Protein AF-A0A699KS36-F1 (afdb_monomer_lite)

Secondary structure (DSSP, 8-state):
---------S---HHHHHHHHHHHHHGGGS----------S---SS-HHHHHHHHHHHHHHHHHHHHHTTS-HHHHHHHHHH--SSHHHHHHHHHHTT-

Structure (mmCIF, N/CA/C/O backbone):
data_AF-A0A699KS36-F1
#
_entry.id   AF-A0A699KS36-F1
#
loop_
_atom_site.group_PDB
_atom_site.id
_atom_site.type_symbol
_atom_site.label_atom_id
_atom_site.label_alt_id
_atom_site.label_comp_id
_atom_site.label_asym_id
_atom_site.label_entity_id
_atom_site.label_seq_id
_atom_site.pdbx_PDB_ins_code
_atom_site.Cartn_x
_atom_site.Cartn_y
_atom_site.Cartn_z
_atom_site.occupancy
_atom_site.B_iso_or_equiv
_atom_site.auth_seq_id
_atom_site.auth_comp_id
_atom_site.auth_asym_id
_atom_site.auth_atom_id
_atom_site.pdbx_PDB_model_num
ATOM 1 N N . MET A 1 1 ? 35.303 -29.353 4.213 1.00 43.62 1 MET A N 1
ATOM 2 C CA . MET A 1 1 ? 34.963 -28.210 3.337 1.00 43.62 1 MET A CA 1
ATOM 3 C C . MET A 1 1 ? 33.460 -27.991 3.439 1.00 43.62 1 MET A C 1
ATOM 5 O O . MET A 1 1 ? 32.751 -28.929 3.096 1.00 43.62 1 MET A O 1
ATOM 9 N N . PRO A 1 2 ? 32.936 -26.865 3.953 1.00 43.59 2 PRO A N 1
ATOM 10 C CA . PRO A 1 2 ? 31.506 -26.618 3.869 1.00 43.59 2 PRO A CA 1
ATOM 11 C C . PRO A 1 2 ? 31.195 -25.922 2.538 1.00 43.59 2 PRO A C 1
ATOM 13 O O . PRO A 1 2 ? 31.743 -24.867 2.233 1.00 43.59 2 PRO A O 1
ATOM 16 N N . ILE A 1 3 ? 30.328 -26.539 1.736 1.00 47.97 3 ILE A N 1
ATOM 17 C CA . ILE A 1 3 ? 29.679 -25.904 0.588 1.00 47.97 3 ILE A CA 1
ATOM 18 C C . ILE A 1 3 ? 28.385 -25.309 1.129 1.00 47.97 3 ILE A C 1
ATOM 20 O O . ILE A 1 3 ? 27.400 -26.020 1.329 1.00 47.97 3 ILE A O 1
ATOM 24 N N . THR A 1 4 ? 28.371 -24.008 1.392 1.00 49.97 4 THR A N 1
ATOM 25 C CA . THR A 1 4 ? 27.125 -23.290 1.659 1.00 49.97 4 THR A CA 1
ATOM 26 C C . THR A 1 4 ? 26.432 -23.070 0.320 1.00 49.97 4 THR A C 1
ATOM 28 O O . THR A 1 4 ? 26.610 -22.049 -0.338 1.00 49.97 4 THR A O 1
ATOM 31 N N . ARG A 1 5 ? 25.631 -24.048 -0.118 1.00 52.69 5 ARG A N 1
ATOM 32 C CA . ARG A 1 5 ? 24.600 -23.810 -1.132 1.00 52.69 5 ARG A CA 1
ATOM 33 C C . ARG A 1 5 ? 23.516 -22.973 -0.461 1.00 52.69 5 ARG A C 1
ATOM 35 O O . ARG A 1 5 ? 22.528 -23.509 0.030 1.00 52.69 5 ARG A O 1
ATOM 42 N N . GLN A 1 6 ? 23.735 -21.664 -0.379 1.00 43.59 6 GLN A N 1
ATOM 43 C CA . GLN A 1 6 ? 22.661 -20.747 -0.040 1.00 43.59 6 GLN A CA 1
ATOM 44 C C . GLN A 1 6 ? 21.658 -20.807 -1.188 1.00 43.59 6 GLN A C 1
ATOM 46 O O . GLN A 1 6 ? 21.922 -20.357 -2.301 1.00 43.59 6 GLN A O 1
ATOM 51 N N . GLY A 1 7 ? 20.514 -21.432 -0.922 1.00 53.12 7 GLY A N 1
ATOM 52 C CA . GLY A 1 7 ? 19.318 -21.209 -1.707 1.00 53.12 7 GLY A CA 1
ATOM 53 C C . GLY A 1 7 ? 18.884 -19.774 -1.469 1.00 53.12 7 GLY A C 1
ATOM 54 O O . GLY A 1 7 ? 18.044 -19.518 -0.613 1.00 53.12 7 GLY A O 1
ATOM 55 N N . THR A 1 8 ? 19.461 -18.826 -2.200 1.00 44.34 8 THR A N 1
ATOM 56 C CA . THR A 1 8 ? 18.828 -17.524 -2.361 1.00 44.34 8 THR A CA 1
ATOM 57 C C . THR A 1 8 ? 17.652 -17.782 -3.281 1.00 44.34 8 THR A C 1
ATOM 59 O O . THR A 1 8 ? 17.779 -17.787 -4.503 1.00 44.34 8 THR A O 1
ATOM 62 N N . SER A 1 9 ? 16.529 -18.147 -2.668 1.00 47.03 9 SER A N 1
ATOM 63 C CA . SER A 1 9 ? 15.227 -18.143 -3.309 1.00 47.03 9 SER A CA 1
ATOM 64 C C . SER A 1 9 ? 15.149 -16.890 -4.170 1.00 47.03 9 SER A C 1
ATOM 66 O O . SER A 1 9 ? 15.336 -15.785 -3.664 1.00 47.03 9 SER A O 1
ATOM 68 N N . ASN A 1 10 ? 14.922 -17.063 -5.470 1.00 52.28 10 ASN A N 1
ATOM 69 C CA . ASN A 1 10 ? 14.877 -15.992 -6.469 1.00 52.28 10 ASN A CA 1
ATOM 70 C C . ASN A 1 10 ? 13.646 -15.082 -6.286 1.00 52.28 10 ASN A C 1
ATOM 72 O O . ASN A 1 10 ? 13.148 -14.492 -7.242 1.00 52.28 10 ASN A O 1
ATOM 76 N N . HIS A 1 11 ? 13.123 -14.987 -5.065 1.0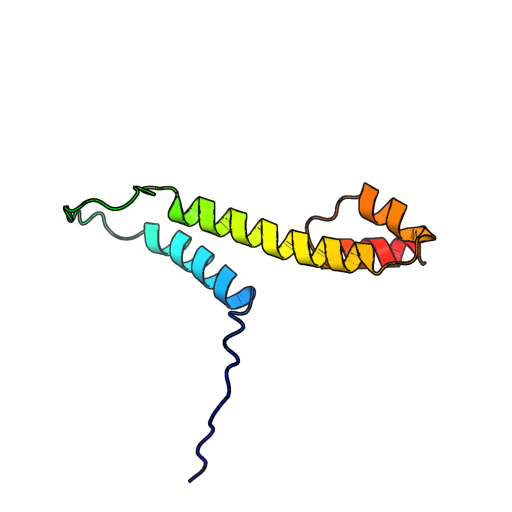0 52.50 11 HIS A N 1
ATOM 77 C CA . HIS A 1 11 ? 12.215 -13.946 -4.653 1.00 52.50 11 HIS A CA 1
ATOM 78 C C . HIS A 1 11 ? 13.053 -12.676 -4.586 1.00 52.50 11 HIS A C 1
ATOM 80 O O . HIS A 1 11 ? 13.616 -12.357 -3.543 1.00 52.50 11 HIS A O 1
ATOM 86 N N . MET A 1 12 ? 13.231 -12.033 -5.744 1.00 60.25 12 MET A N 1
ATOM 87 C CA . MET A 1 12 ? 13.832 -10.713 -5.877 1.00 60.25 12 MET A CA 1
ATOM 88 C C . MET A 1 12 ? 13.143 -9.838 -4.827 1.00 60.25 12 MET A C 1
ATOM 90 O O . MET A 1 12 ? 11.964 -9.511 -4.954 1.00 60.25 12 MET A O 1
ATOM 94 N N . THR A 1 13 ? 13.813 -9.639 -3.692 1.00 68.56 13 THR A N 1
ATOM 95 C CA . THR A 1 13 ? 13.202 -9.017 -2.521 1.00 68.56 13 THR A CA 1
ATOM 96 C C . THR A 1 13 ? 12.826 -7.606 -2.919 1.00 68.56 13 THR A C 1
ATOM 98 O O . THR A 1 13 ? 13.581 -6.975 -3.649 1.00 68.56 13 THR A O 1
ATOM 101 N N . LEU A 1 14 ? 11.672 -7.101 -2.479 1.00 66.06 14 LEU A N 1
ATOM 102 C CA . LEU A 1 14 ? 11.238 -5.753 -2.859 1.00 66.06 14 LEU A CA 1
ATOM 103 C C . LEU A 1 14 ? 12.333 -4.706 -2.573 1.00 66.06 14 LEU A C 1
ATOM 105 O O . LEU A 1 14 ? 12.515 -3.799 -3.370 1.00 66.06 14 LEU A O 1
ATOM 109 N N . GLU A 1 15 ? 13.144 -4.952 -1.541 1.00 67.75 15 GLU A N 1
ATOM 110 C CA . GLU A 1 15 ? 14.409 -4.280 -1.216 1.00 67.75 15 GLU A CA 1
ATOM 111 C C . GLU A 1 15 ? 15.440 -4.273 -2.357 1.00 67.75 15 GLU A C 1
ATOM 113 O O . GLU A 1 15 ? 15.985 -3.232 -2.707 1.00 67.75 15 GLU A O 1
ATOM 118 N N . ALA A 1 16 ? 15.728 -5.428 -2.963 1.00 72.19 16 ALA A N 1
ATOM 119 C CA . ALA A 1 16 ? 16.666 -5.537 -4.078 1.00 72.19 16 ALA A CA 1
ATOM 120 C C . ALA A 1 16 ? 16.134 -4.837 -5.333 1.00 72.19 16 ALA A C 1
ATOM 122 O O . ALA A 1 16 ? 16.895 -4.236 -6.084 1.00 72.19 16 ALA A O 1
ATOM 123 N N . VAL A 1 17 ? 14.820 -4.899 -5.539 1.00 74.00 17 VAL A N 1
ATOM 124 C CA . VAL A 1 17 ? 14.113 -4.282 -6.663 1.00 74.00 17 VAL A CA 1
ATOM 125 C C . VAL A 1 17 ? 14.206 -2.747 -6.425 1.00 74.00 17 VAL A C 1
ATOM 127 O O . VAL A 1 17 ? 14.721 -2.015 -7.268 1.00 74.00 17 VAL A O 1
ATOM 130 N N . GLN A 1 18 ? 13.892 -2.259 -5.217 1.00 70.12 18 GLN A N 1
ATOM 131 C CA . GLN A 1 18 ? 13.988 -0.848 -4.819 1.00 70.12 18 GLN A CA 1
ATOM 132 C C . GLN A 1 18 ? 15.419 -0.322 -4.992 1.00 70.12 18 GLN A C 1
ATOM 134 O O . GLN A 1 18 ? 15.641 0.673 -5.683 1.00 70.12 18 GLN A O 1
ATOM 139 N N . ALA A 1 19 ? 16.407 -1.081 -4.514 1.00 74.56 19 ALA A N 1
ATOM 140 C CA . ALA A 1 19 ? 17.819 -0.779 -4.699 1.00 74.56 19 ALA A CA 1
ATOM 141 C C . ALA A 1 19 ? 18.227 -0.710 -6.182 1.00 74.56 19 ALA A C 1
ATOM 143 O O . ALA A 1 19 ? 19.127 0.054 -6.528 1.00 74.56 19 ALA A O 1
ATOM 144 N N . MET A 1 20 ? 17.589 -1.470 -7.080 1.00 78.69 20 MET A N 1
ATOM 145 C CA . MET A 1 20 ? 17.829 -1.365 -8.523 1.00 78.69 20 MET A CA 1
ATOM 146 C C . MET A 1 20 ? 17.263 -0.071 -9.119 1.00 78.69 20 MET A C 1
ATOM 148 O O . MET A 1 20 ? 17.897 0.481 -10.020 1.00 78.69 20 MET A O 1
ATOM 152 N N . ILE A 1 21 ? 16.123 0.441 -8.636 1.00 77.38 21 ILE A N 1
ATOM 153 C CA . ILE A 1 21 ? 15.628 1.768 -9.049 1.00 77.38 21 ILE A CA 1
ATOM 154 C C . ILE A 1 21 ? 16.556 2.857 -8.539 1.00 77.38 21 ILE A C 1
ATOM 156 O O . ILE A 1 21 ? 16.958 3.711 -9.325 1.00 77.38 21 ILE A O 1
ATOM 160 N N . ASP A 1 22 ? 16.907 2.823 -7.253 1.00 79.19 22 ASP A N 1
ATOM 161 C CA . ASP A 1 22 ? 17.770 3.833 -6.641 1.00 79.19 22 ASP A CA 1
ATOM 162 C C . ASP A 1 22 ? 19.127 3.864 -7.353 1.00 79.19 22 ASP A C 1
ATOM 164 O O . ASP A 1 22 ? 19.618 4.923 -7.741 1.00 79.19 22 ASP A O 1
ATOM 168 N N . GLN A 1 23 ? 19.683 2.691 -7.676 1.00 72.56 23 GLN A N 1
ATOM 169 C CA . GLN A 1 23 ? 20.873 2.584 -8.518 1.00 72.56 23 GLN A CA 1
ATOM 170 C C . GLN A 1 23 ? 20.666 3.102 -9.947 1.00 72.56 23 GLN A C 1
ATOM 172 O O . GLN A 1 23 ? 21.600 3.665 -10.511 1.00 72.56 23 GLN A O 1
ATOM 177 N N . ALA A 1 24 ? 19.504 2.900 -10.574 1.00 70.00 24 ALA A N 1
ATOM 178 C CA . ALA A 1 24 ? 19.225 3.414 -11.918 1.00 70.00 24 ALA A CA 1
ATOM 179 C C . ALA A 1 24 ? 19.066 4.945 -11.931 1.00 70.00 24 ALA A C 1
ATOM 181 O O . ALA A 1 24 ? 19.508 5.596 -12.876 1.00 70.00 24 ALA A O 1
ATOM 182 N N . MET A 1 25 ? 18.500 5.518 -10.866 1.00 69.88 25 MET A N 1
ATOM 183 C CA . MET A 1 25 ? 18.400 6.964 -10.655 1.00 69.88 25 MET A CA 1
ATOM 184 C C . MET A 1 25 ? 19.777 7.594 -10.415 1.00 69.88 25 MET A C 1
ATOM 186 O O . MET A 1 25 ? 20.080 8.644 -10.979 1.00 69.88 25 MET A O 1
ATOM 190 N N . LEU A 1 26 ? 20.645 6.922 -9.650 1.00 63.72 26 LEU A N 1
ATOM 191 C CA . LEU A 1 26 ? 22.024 7.356 -9.403 1.00 63.72 26 LEU A CA 1
ATOM 192 C C . LEU A 1 26 ? 22.931 7.205 -10.642 1.00 63.72 26 LEU A C 1
ATOM 194 O O . LEU A 1 26 ? 23.811 8.036 -10.867 1.00 63.72 26 LEU A O 1
ATOM 198 N N . ARG A 1 27 ? 22.710 6.184 -11.485 1.00 60.03 27 ARG A N 1
ATOM 199 C CA . ARG A 1 27 ? 23.512 5.919 -12.699 1.00 60.03 27 ARG A CA 1
ATOM 200 C C . ARG A 1 27 ? 23.295 6.906 -13.856 1.00 60.03 27 ARG A C 1
ATOM 202 O O . ARG A 1 27 ? 24.092 6.901 -14.785 1.00 60.03 27 ARG A O 1
ATOM 209 N N . ASN A 1 28 ? 22.286 7.776 -13.802 1.00 55.44 28 ASN A N 1
ATOM 210 C CA . ASN A 1 28 ? 22.057 8.826 -14.807 1.00 55.44 28 ASN A CA 1
ATOM 211 C C . ASN A 1 28 ? 23.055 10.006 -14.709 1.00 55.44 28 ASN A C 1
ATOM 213 O O . ASN A 1 28 ? 23.088 10.852 -15.594 1.00 55.44 28 ASN A O 1
ATOM 217 N N . SER A 1 29 ? 23.881 10.086 -13.657 1.00 54.12 29 SER A N 1
ATOM 218 C CA . SER A 1 29 ? 24.796 11.220 -13.445 1.00 54.12 29 SER A CA 1
ATOM 219 C C . SER A 1 29 ? 26.210 11.044 -14.023 1.00 54.12 29 SER A C 1
ATOM 221 O O . SER A 1 29 ? 27.082 11.853 -13.707 1.00 54.12 29 SER A O 1
ATOM 223 N N . THR A 1 30 ? 26.481 10.031 -14.853 1.00 50.50 30 THR A N 1
ATOM 224 C CA . THR A 1 30 ? 27.802 9.894 -15.484 1.00 50.50 30 THR A CA 1
ATOM 225 C C . THR A 1 30 ? 27.680 9.557 -16.977 1.00 50.50 30 THR A C 1
ATOM 227 O O . THR A 1 30 ? 27.392 8.434 -17.372 1.00 50.50 30 THR A O 1
ATOM 230 N N . ASN A 1 31 ? 27.962 10.596 -17.765 1.00 50.66 31 ASN A N 1
ATOM 231 C CA . ASN A 1 31 ? 28.515 10.607 -19.119 1.00 50.66 31 ASN A CA 1
ATOM 232 C C . ASN A 1 31 ? 27.577 10.155 -20.244 1.00 50.66 31 ASN A C 1
ATOM 234 O O . ASN A 1 31 ? 27.420 8.970 -20.528 1.00 50.66 31 ASN A O 1
ATOM 238 N N . ASP A 1 32 ? 27.064 11.152 -20.962 1.00 53.41 32 ASP A N 1
ATOM 239 C CA . ASP A 1 32 ? 26.669 11.057 -22.360 1.00 53.41 32 ASP A CA 1
ATOM 240 C C . ASP A 1 32 ? 27.810 10.466 -23.208 1.00 53.41 32 ASP A C 1
ATOM 242 O O . ASP A 1 32 ? 28.693 11.179 -23.683 1.00 53.41 32 ASP A O 1
ATOM 246 N N . ASP A 1 33 ? 27.796 9.157 -23.435 1.00 51.56 33 ASP A N 1
ATOM 247 C CA . ASP A 1 33 ? 28.476 8.563 -24.580 1.00 51.56 33 ASP A CA 1
ATOM 248 C C . ASP A 1 33 ? 27.415 7.892 -25.460 1.00 51.56 33 ASP A C 1
ATOM 250 O O . ASP A 1 33 ? 26.822 6.853 -25.166 1.00 51.56 33 ASP A O 1
ATOM 254 N N . GLY A 1 34 ? 27.044 8.636 -26.503 1.00 61.06 34 GLY A N 1
ATOM 255 C CA . GLY A 1 34 ? 26.027 8.245 -27.460 1.00 61.06 34 GLY A CA 1
ATOM 256 C C . GLY A 1 34 ? 26.510 7.076 -28.308 1.00 61.06 34 GLY A C 1
ATOM 257 O O . GLY A 1 34 ? 27.359 7.246 -29.180 1.00 61.06 34 GLY A O 1
ATOM 258 N N . SER A 1 35 ? 25.888 5.914 -28.124 1.00 54.72 35 SER A N 1
ATOM 259 C CA . SER A 1 35 ? 26.031 4.775 -29.029 1.00 54.72 35 SER A CA 1
ATOM 260 C C . SER A 1 35 ? 24.689 4.451 -29.684 1.00 54.72 35 SER A C 1
ATOM 262 O O . SER A 1 35 ? 23.740 3.977 -29.055 1.00 54.72 35 SER A O 1
ATOM 264 N N . TYR A 1 36 ? 24.590 4.751 -30.979 1.00 51.03 36 TYR A N 1
ATOM 265 C CA . TYR A 1 36 ? 23.447 4.427 -31.825 1.00 51.03 36 TYR A CA 1
ATOM 266 C C . TYR A 1 36 ? 23.412 2.910 -32.067 1.00 51.03 36 TYR A C 1
ATOM 268 O O . TYR A 1 36 ? 24.127 2.370 -32.902 1.00 51.03 36 TYR A O 1
ATOM 276 N N . SER A 1 37 ? 22.554 2.180 -31.358 1.00 52.31 37 SER A N 1
ATOM 277 C CA . SER A 1 37 ? 22.286 0.775 -31.691 1.00 52.31 37 SER A CA 1
ATOM 278 C C . SER A 1 37 ? 21.006 0.663 -32.517 1.00 52.31 37 SER A C 1
ATOM 280 O O . SER A 1 37 ? 19.890 0.746 -32.009 1.00 52.31 37 SER A O 1
ATOM 282 N N . SER A 1 38 ? 21.190 0.483 -33.827 1.00 71.06 38 SER A N 1
ATOM 283 C CA . SER A 1 38 ? 20.148 0.077 -34.775 1.00 71.06 38 SER A CA 1
ATOM 284 C C . SER A 1 38 ? 19.770 -1.387 -34.562 1.00 71.06 38 SER A C 1
ATOM 286 O O . SER A 1 38 ? 20.630 -2.248 -34.720 1.00 71.06 38 SER A O 1
ATOM 288 N N . ARG A 1 39 ? 18.485 -1.661 -34.290 1.00 47.47 39 ARG A N 1
ATOM 289 C CA . ARG A 1 39 ? 17.598 -2.616 -35.003 1.00 47.47 39 ARG A CA 1
ATOM 290 C C . ARG A 1 39 ? 16.343 -2.863 -34.144 1.00 47.47 39 ARG A C 1
ATOM 292 O O . ARG A 1 39 ? 16.436 -3.175 -32.964 1.00 47.47 39 ARG A O 1
ATOM 299 N N . GLY A 1 40 ? 15.172 -2.639 -34.743 1.00 48.12 40 GLY A N 1
ATOM 300 C CA . GLY A 1 40 ? 13.887 -2.430 -34.067 1.00 48.12 40 GLY A CA 1
ATOM 301 C C . GLY A 1 40 ? 13.406 -3.545 -33.131 1.00 48.12 40 GLY A C 1
ATOM 302 O O . GLY A 1 40 ? 13.211 -4.684 -33.544 1.00 48.12 40 GLY A O 1
ATOM 303 N N . GLY A 1 41 ? 13.106 -3.145 -31.896 1.00 47.31 41 GLY A N 1
ATOM 304 C CA . GLY A 1 41 ? 12.158 -3.775 -30.976 1.00 47.31 41 GLY A CA 1
ATOM 305 C C . GLY A 1 41 ? 11.265 -2.676 -30.375 1.00 47.31 41 GLY A C 1
ATOM 306 O O . GLY A 1 41 ? 11.642 -1.503 -30.469 1.00 47.31 41 GLY A O 1
ATOM 307 N N . PRO A 1 42 ? 10.083 -2.990 -29.805 1.00 50.09 42 PRO A N 1
ATOM 308 C CA . PRO A 1 42 ? 9.122 -1.982 -29.358 1.00 50.09 42 PRO A CA 1
ATOM 309 C C . PRO A 1 42 ? 9.781 -0.967 -28.419 1.00 50.09 42 PRO A C 1
ATOM 311 O O . PRO A 1 42 ? 10.211 -1.283 -27.310 1.00 50.09 42 PRO A O 1
ATOM 314 N N . THR A 1 43 ? 9.896 0.264 -28.901 1.00 52.31 43 THR A N 1
ATOM 315 C CA . THR A 1 43 ? 10.607 1.367 -28.268 1.00 52.31 43 THR A CA 1
ATOM 316 C C . THR A 1 43 ? 9.952 1.757 -26.941 1.00 52.31 43 THR A C 1
ATOM 318 O O . THR A 1 43 ? 8.913 2.414 -26.892 1.00 52.31 43 THR A O 1
ATOM 321 N N . ARG A 1 44 ? 10.608 1.425 -25.824 1.00 54.62 44 ARG A N 1
ATOM 322 C CA . ARG A 1 44 ? 10.439 2.128 -24.539 1.00 54.62 44 ARG A CA 1
ATOM 323 C C . ARG A 1 44 ? 11.709 2.906 -24.190 1.00 54.62 44 ARG A C 1
ATOM 325 O O . ARG A 1 44 ? 12.256 2.762 -23.103 1.00 54.62 44 ARG A O 1
ATOM 332 N N . GLY A 1 45 ? 12.145 3.770 -25.108 1.00 56.09 45 GLY A N 1
ATOM 333 C CA . GLY A 1 45 ? 13.023 4.893 -24.763 1.00 56.09 45 GLY A CA 1
ATOM 334 C C . GLY A 1 45 ? 12.348 5.752 -23.688 1.00 56.09 45 GLY A C 1
ATOM 335 O O . GLY A 1 45 ? 11.132 5.922 -23.734 1.00 56.09 45 GLY A O 1
ATOM 336 N N . THR A 1 46 ? 13.107 6.162 -22.669 1.00 51.59 46 THR A N 1
ATOM 337 C CA . THR A 1 46 ? 12.713 6.978 -21.492 1.00 51.59 46 THR A CA 1
ATOM 338 C C . THR A 1 46 ? 11.598 6.449 -20.571 1.00 51.59 46 THR A C 1
ATOM 340 O O . THR A 1 46 ? 11.388 6.991 -19.490 1.00 51.59 46 THR A O 1
ATOM 343 N N . LYS A 1 47 ? 10.940 5.327 -20.897 1.00 52.38 47 LYS A N 1
ATOM 344 C CA . LYS A 1 47 ? 9.860 4.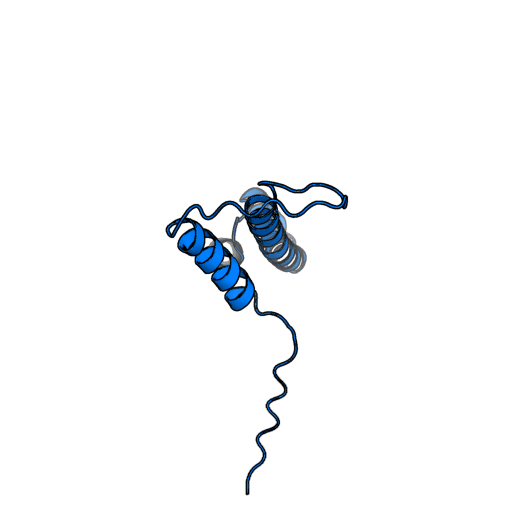723 -20.078 1.00 52.38 47 LYS A CA 1
ATOM 345 C C . LYS A 1 47 ? 10.328 3.612 -19.129 1.00 52.38 47 LYS A C 1
ATOM 347 O O . LYS A 1 47 ? 9.480 2.954 -18.518 1.00 52.38 47 LYS A O 1
ATOM 352 N N . GLY A 1 48 ? 11.636 3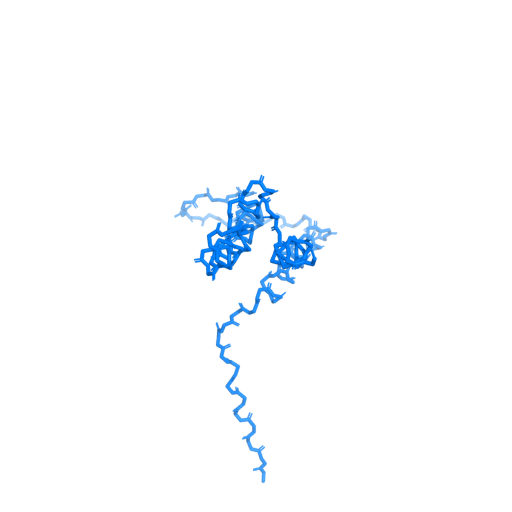.350 -19.075 1.00 55.56 48 GLY A N 1
ATOM 353 C CA . GLY A 1 48 ? 12.244 2.281 -18.275 1.00 55.56 48 GLY A CA 1
ATOM 354 C C . GLY A 1 48 ? 12.122 2.546 -16.776 1.00 55.56 48 GLY A C 1
ATOM 355 O O . GLY A 1 48 ? 11.476 1.773 -16.082 1.00 55.56 48 GLY A O 1
ATOM 356 N N . VAL A 1 49 ? 12.635 3.685 -16.299 1.00 56.72 49 VAL A N 1
ATOM 357 C CA . VAL A 1 49 ? 12.606 4.047 -14.867 1.00 56.72 49 VAL A CA 1
ATOM 358 C C . VAL A 1 49 ? 11.192 4.342 -14.360 1.00 56.72 49 VAL A C 1
ATOM 360 O O . VAL A 1 49 ? 10.780 3.776 -13.359 1.00 56.72 49 VAL A O 1
ATOM 363 N N . ILE A 1 50 ? 10.390 5.110 -15.110 1.00 66.56 50 ILE A N 1
ATOM 364 C CA . ILE A 1 50 ? 8.990 5.415 -14.750 1.00 66.56 50 ILE A CA 1
ATOM 365 C C . ILE A 1 50 ? 8.139 4.135 -14.718 1.00 66.56 50 ILE A C 1
ATOM 367 O O . ILE A 1 50 ? 7.238 3.987 -13.895 1.00 66.56 50 ILE A O 1
ATOM 371 N N . GLY A 1 51 ? 8.413 3.201 -15.636 1.00 72.94 51 GLY A N 1
ATOM 372 C CA . GLY A 1 51 ? 7.744 1.903 -15.674 1.00 72.94 51 GLY A CA 1
ATOM 373 C C . GLY A 1 51 ? 8.125 1.018 -14.495 1.00 72.94 51 GLY A C 1
ATOM 374 O O . GLY A 1 51 ? 7.253 0.337 -13.964 1.00 72.94 51 GLY A O 1
ATOM 375 N N . LEU A 1 52 ? 9.396 1.070 -14.088 1.00 70.75 52 LEU A N 1
ATOM 376 C CA . LEU A 1 52 ? 9.884 0.401 -12.895 1.00 70.75 52 LEU A CA 1
ATOM 377 C C . LEU A 1 52 ? 9.185 0.982 -11.672 1.00 70.75 52 LEU A C 1
ATOM 379 O O . LEU A 1 52 ? 8.397 0.243 -11.111 1.00 70.75 52 LEU A O 1
ATOM 383 N N . SER A 1 53 ? 9.326 2.274 -11.344 1.00 72.94 53 SER A N 1
ATOM 384 C CA . SER A 1 53 ? 8.681 2.920 -10.180 1.00 72.94 53 SER A CA 1
ATOM 385 C C . SER A 1 53 ? 7.189 2.592 -10.049 1.00 72.94 53 SER A C 1
ATOM 387 O O . SER A 1 53 ? 6.738 2.184 -8.984 1.00 72.94 53 SER A O 1
ATOM 389 N N . ARG A 1 54 ? 6.435 2.648 -11.155 1.00 79.75 54 ARG A N 1
ATOM 390 C CA . ARG A 1 54 ? 5.007 2.289 -11.163 1.00 79.75 54 ARG A CA 1
ATOM 391 C C . ARG A 1 54 ? 4.740 0.811 -10.861 1.00 79.75 54 ARG A C 1
ATOM 393 O O . ARG A 1 54 ? 3.702 0.469 -10.303 1.00 79.75 54 ARG A O 1
ATOM 400 N N . TRP A 1 55 ? 5.636 -0.085 -11.268 1.00 75.06 55 TRP A N 1
ATOM 401 C CA . TRP A 1 55 ? 5.534 -1.505 -10.941 1.00 75.06 55 TRP A CA 1
ATOM 402 C C . TRP A 1 55 ? 5.761 -1.757 -9.440 1.00 75.06 55 TRP A C 1
ATOM 404 O O . TRP A 1 55 ? 5.093 -2.622 -8.884 1.00 75.06 55 TRP A O 1
ATOM 414 N N . TYR A 1 56 ? 6.588 -0.952 -8.759 1.00 76.12 56 TYR A N 1
ATOM 415 C CA . TYR A 1 56 ? 6.749 -1.018 -7.293 1.00 76.12 56 TYR A CA 1
ATOM 416 C C . TYR A 1 56 ? 5.519 -0.548 -6.549 1.00 76.12 56 TYR A C 1
ATOM 418 O O . TYR A 1 56 ? 5.051 -1.259 -5.667 1.00 76.12 56 TYR A O 1
ATOM 426 N N . GLU A 1 57 ? 4.968 0.605 -6.937 1.00 80.62 57 GLU A N 1
ATOM 427 C CA . GLU A 1 57 ? 3.713 1.105 -6.363 1.00 80.62 57 GLU A CA 1
ATOM 428 C C . GLU A 1 57 ? 2.609 0.048 -6.482 1.00 80.62 57 GLU A C 1
ATOM 430 O O . GLU A 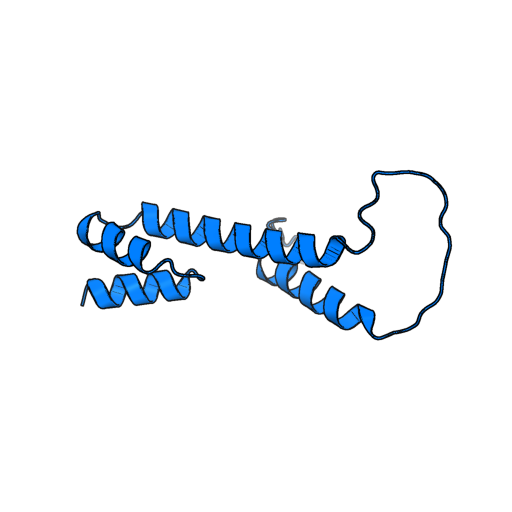1 57 ? 1.807 -0.133 -5.570 1.00 80.62 57 GLU A O 1
ATOM 435 N N . LYS A 1 58 ? 2.604 -0.706 -7.589 1.00 80.56 58 LYS A N 1
ATOM 436 C CA . LYS A 1 58 ? 1.667 -1.808 -7.790 1.00 80.56 58 LYS A CA 1
ATOM 437 C C . LYS A 1 58 ? 1.898 -2.968 -6.814 1.00 80.56 58 LYS A C 1
ATOM 439 O O . LYS A 1 58 ? 0.930 -3.433 -6.224 1.00 80.56 58 LYS A O 1
ATOM 444 N N . ILE A 1 59 ? 3.142 -3.412 -6.614 1.00 83.44 59 ILE A N 1
ATOM 445 C CA . ILE A 1 59 ? 3.446 -4.505 -5.672 1.00 83.44 59 ILE A CA 1
ATOM 446 C C . ILE A 1 59 ? 3.150 -4.105 -4.220 1.00 83.44 59 ILE A C 1
ATOM 448 O O . ILE A 1 59 ? 2.603 -4.915 -3.469 1.00 83.44 59 ILE A O 1
ATOM 452 N N . GLU A 1 60 ? 3.470 -2.873 -3.820 1.00 82.69 60 GLU A N 1
ATOM 453 C CA . GLU A 1 60 ? 3.107 -2.359 -2.492 1.00 82.69 60 GLU A CA 1
ATOM 454 C C . GLU A 1 60 ? 1.588 -2.287 -2.324 1.00 82.69 60 GLU A C 1
ATOM 456 O O . GLU A 1 60 ? 1.053 -2.802 -1.342 1.00 82.69 60 GLU A O 1
ATOM 461 N N . SER A 1 61 ? 0.870 -1.774 -3.327 1.00 84.31 61 SER A N 1
ATOM 462 C CA . SER A 1 61 ? -0.594 -1.752 -3.305 1.00 84.31 61 SER A CA 1
ATOM 463 C C . SER A 1 61 ? -1.207 -3.155 -3.223 1.00 84.31 61 SER A C 1
ATOM 465 O O . SER A 1 61 ? -2.194 -3.323 -2.517 1.00 84.31 61 SER A O 1
ATOM 467 N N . GLU A 1 62 ? -0.651 -4.165 -3.903 1.00 86.50 62 GLU A N 1
ATOM 468 C CA . GLU A 1 62 ? -1.139 -5.553 -3.827 1.00 86.50 62 GLU A CA 1
ATOM 469 C C . GLU A 1 62 ? -0.953 -6.160 -2.426 1.00 86.50 62 GLU A C 1
ATOM 471 O O . GLU A 1 62 ? -1.799 -6.924 -1.958 1.00 86.50 62 GLU A O 1
ATOM 476 N N . LYS A 1 63 ? 0.129 -5.817 -1.716 1.00 85.81 63 LYS A N 1
ATOM 477 C CA . LYS A 1 63 ? 0.319 -6.240 -0.319 1.00 85.81 63 LYS A CA 1
ATOM 478 C C . LYS A 1 63 ? -0.671 -5.569 0.622 1.00 85.81 63 LYS A C 1
ATOM 480 O O . LYS A 1 63 ? -1.225 -6.253 1.480 1.00 85.81 63 LYS A O 1
ATOM 485 N N . VAL A 1 64 ? -0.860 -4.258 0.465 1.00 87.38 64 VAL A N 1
ATOM 486 C CA . VAL A 1 64 ? -1.821 -3.475 1.247 1.00 87.38 64 VAL A CA 1
ATOM 487 C C . VAL A 1 64 ? -3.227 -4.026 1.040 1.00 87.38 64 VAL A C 1
ATOM 489 O O . VAL A 1 64 ? -3.907 -4.317 2.013 1.00 87.38 64 VAL A O 1
ATOM 492 N N . ASP A 1 65 ? -3.633 -4.264 -0.206 1.00 86.69 65 ASP A N 1
ATOM 493 C CA . ASP A 1 65 ? -4.941 -4.835 -0.539 1.00 86.69 65 ASP A CA 1
ATOM 494 C C . ASP A 1 65 ? -5.136 -6.223 0.087 1.00 86.69 65 ASP A C 1
ATOM 496 O O . ASP A 1 65 ? -6.144 -6.476 0.743 1.00 86.69 65 ASP A O 1
ATOM 500 N N . LYS A 1 66 ? -4.122 -7.096 0.004 1.00 88.94 66 LYS A N 1
ATOM 501 C CA . LYS A 1 66 ? -4.161 -8.418 0.647 1.00 88.94 66 LYS A CA 1
ATOM 502 C C . LYS A 1 66 ? -4.251 -8.329 2.173 1.00 88.94 66 LYS A C 1
ATOM 504 O O . LYS A 1 66 ? -4.891 -9.178 2.790 1.00 88.94 66 LYS A O 1
ATOM 509 N N . TYR A 1 67 ? -3.589 -7.345 2.783 1.00 87.81 67 TYR A N 1
ATOM 510 C CA . TYR A 1 67 ? -3.678 -7.093 4.220 1.00 87.81 67 TYR A CA 1
ATOM 511 C C . TYR A 1 67 ? -5.077 -6.599 4.595 1.00 87.81 67 TYR A C 1
ATOM 513 O O . TYR A 1 67 ? -5.708 -7.188 5.468 1.00 87.81 67 TYR A O 1
ATOM 521 N N . ILE A 1 68 ? -5.597 -5.601 3.872 1.00 87.06 68 ILE A N 1
ATOM 522 C CA . ILE A 1 68 ? -6.943 -5.058 4.075 1.00 87.06 68 ILE A CA 1
ATOM 523 C C . ILE A 1 68 ? -7.993 -6.158 3.920 1.00 87.06 68 ILE A C 1
ATOM 525 O O . ILE A 1 68 ? -8.807 -6.329 4.819 1.00 87.06 68 ILE A O 1
ATOM 529 N N . GLY A 1 69 ? -7.925 -6.971 2.865 1.00 86.50 69 GLY A N 1
ATOM 530 C CA . GLY A 1 69 ? -8.856 -8.078 2.628 1.00 86.50 69 GLY A CA 1
ATOM 531 C C . GLY A 1 69 ? -8.811 -9.197 3.679 1.00 86.50 69 GLY A C 1
ATOM 532 O O . GLY A 1 69 ? -9.741 -9.999 3.751 1.00 86.50 69 GLY A O 1
ATOM 533 N N . GLY A 1 70 ? -7.758 -9.260 4.502 1.00 87.31 70 GLY A N 1
ATOM 534 C CA . GLY A 1 70 ? -7.645 -10.175 5.641 1.00 87.31 70 GLY A CA 1
ATOM 535 C C . GLY A 1 70 ? -8.171 -9.611 6.967 1.00 87.31 70 GLY A C 1
ATOM 536 O O . GLY A 1 70 ? -8.246 -10.357 7.945 1.00 87.31 70 GLY A O 1
ATOM 537 N N . LEU A 1 71 ? -8.521 -8.320 7.028 1.00 87.31 71 LEU A N 1
ATOM 538 C CA . LEU A 1 71 ? -8.996 -7.669 8.249 1.00 87.31 71 LEU A CA 1
ATOM 539 C C . LEU A 1 71 ? -10.481 -7.969 8.524 1.00 87.31 71 LEU A C 1
ATOM 541 O O . LEU A 1 71 ? -11.280 -8.114 7.594 1.00 87.31 71 LEU A O 1
ATOM 545 N N . PRO A 1 72 ? -10.896 -8.011 9.805 1.00 84.12 72 PRO A N 1
ATOM 546 C CA . PRO A 1 72 ? -12.304 -8.120 10.162 1.00 84.12 72 PRO A CA 1
ATOM 547 C C . PRO A 1 72 ? -13.111 -6.930 9.620 1.00 84.12 72 PRO A C 1
ATOM 549 O O . PRO A 1 72 ? -12.657 -5.785 9.634 1.00 84.12 72 PRO A O 1
ATOM 552 N N . HIS A 1 73 ? -14.342 -7.204 9.172 1.00 82.75 73 HIS A N 1
ATOM 553 C CA . HIS A 1 73 ? -15.226 -6.237 8.501 1.00 82.75 73 HIS A CA 1
ATOM 554 C C . HIS A 1 73 ? -15.390 -4.911 9.266 1.00 82.75 73 HIS A C 1
ATOM 556 O O . HIS A 1 73 ? -15.493 -3.853 8.648 1.00 82.75 73 HIS A O 1
ATOM 562 N N . THR A 1 74 ? -15.354 -4.975 10.601 1.00 83.31 74 THR A N 1
ATOM 563 C CA . THR A 1 74 ? -15.468 -3.835 11.520 1.00 83.31 74 THR A CA 1
ATOM 564 C C . THR A 1 74 ? -14.440 -2.735 11.253 1.00 83.31 74 THR A C 1
ATOM 566 O O . THR A 1 74 ? -14.783 -1.561 11.310 1.00 83.31 74 THR A O 1
ATOM 569 N N . ILE A 1 75 ? -13.200 -3.100 10.923 1.00 86.81 75 ILE A N 1
ATOM 570 C CA . ILE A 1 75 ? -12.100 -2.154 10.659 1.00 86.81 75 ILE A CA 1
ATOM 571 C C . ILE A 1 75 ? -11.727 -2.091 9.179 1.00 86.81 75 ILE A C 1
ATOM 573 O O . ILE A 1 75 ? -11.206 -1.076 8.724 1.00 86.81 75 ILE A O 1
ATOM 577 N N . HIS A 1 76 ? -12.070 -3.121 8.401 1.00 85.19 76 HIS A N 1
ATOM 578 C CA . HIS A 1 76 ? -11.862 -3.158 6.955 1.00 85.19 76 HIS A CA 1
ATOM 579 C C . HIS A 1 76 ? -12.408 -1.902 6.256 1.00 85.19 76 HIS A C 1
ATOM 581 O O . HIS A 1 76 ? -11.727 -1.312 5.422 1.00 85.19 76 HIS A O 1
ATOM 587 N N . GLY A 1 77 ? -13.627 -1.466 6.599 1.00 83.25 77 GLY A N 1
ATOM 5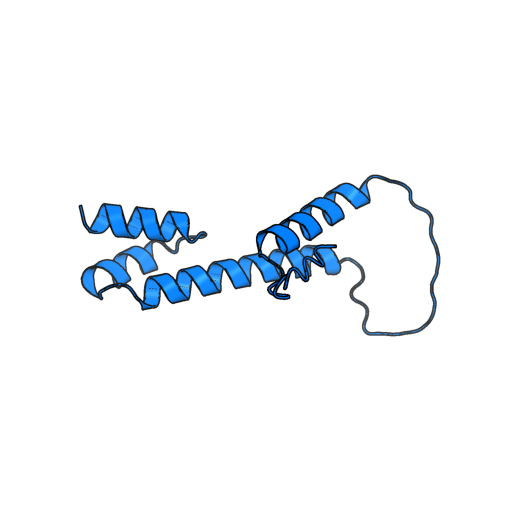88 C CA . GLY A 1 77 ? -14.241 -0.272 6.005 1.00 83.25 77 GLY A CA 1
ATOM 589 C C . GLY A 1 77 ? -13.457 1.016 6.280 1.00 83.25 77 GLY A C 1
ATOM 590 O O . GLY A 1 77 ? -13.243 1.813 5.365 1.00 83.25 77 GLY A O 1
ATOM 591 N N . ASN A 1 78 ? -12.973 1.189 7.511 1.00 86.50 78 ASN A N 1
ATOM 592 C CA . ASN A 1 78 ? -12.218 2.375 7.913 1.00 86.50 78 ASN A CA 1
ATOM 593 C C . ASN A 1 78 ? -10.807 2.390 7.309 1.00 86.50 78 ASN A C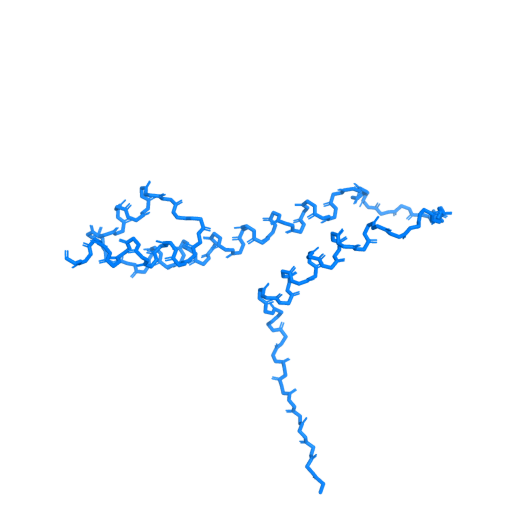 1
ATOM 595 O O . ASN A 1 78 ? -10.413 3.396 6.718 1.00 86.50 78 ASN A O 1
ATOM 599 N N . VAL A 1 79 ? -10.078 1.271 7.374 1.00 86.81 79 VAL A N 1
ATOM 600 C CA . VAL A 1 79 ? -8.736 1.156 6.776 1.00 86.81 79 VAL A CA 1
ATOM 601 C C . VAL A 1 79 ? -8.805 1.358 5.258 1.00 86.81 79 VAL A C 1
ATOM 603 O O . VAL A 1 79 ? -8.002 2.094 4.688 1.00 86.81 79 VAL A O 1
ATOM 606 N N . MET A 1 80 ? -9.813 0.790 4.588 1.00 83.44 80 MET A N 1
ATOM 607 C CA . MET A 1 80 ? -9.991 0.960 3.143 1.00 83.44 80 MET A CA 1
ATOM 608 C C . MET A 1 80 ? -10.363 2.400 2.758 1.00 83.44 80 MET A C 1
ATOM 610 O O . MET A 1 80 ? -9.942 2.879 1.704 1.00 83.44 80 MET A O 1
ATOM 614 N N . SER A 1 81 ? -11.089 3.121 3.621 1.00 83.75 81 SER A N 1
ATOM 615 C CA . SER A 1 81 ? -11.398 4.544 3.422 1.00 83.75 81 SER A CA 1
ATOM 616 C C . SER A 1 81 ? -10.165 5.441 3.557 1.00 83.75 81 SER A C 1
ATOM 618 O O . SER A 1 81 ? -10.069 6.447 2.853 1.00 83.75 81 SER A O 1
ATOM 620 N N . ALA A 1 82 ? -9.219 5.084 4.428 1.00 86.38 82 ALA A N 1
ATOM 621 C CA . ALA A 1 82 ? -7.963 5.813 4.595 1.00 86.38 82 ALA A CA 1
ATOM 622 C C . ALA A 1 82 ? -7.000 5.626 3.408 1.00 86.38 82 ALA A C 1
ATOM 624 O O . ALA A 1 82 ? -6.123 6.461 3.201 1.00 86.38 82 ALA A O 1
ATOM 625 N N . ARG A 1 83 ? -7.199 4.572 2.596 1.00 85.56 83 ARG A N 1
ATOM 626 C CA . ARG A 1 83 ? -6.393 4.243 1.404 1.00 85.56 83 ARG A CA 1
ATOM 627 C C . ARG A 1 83 ? -4.882 4.325 1.691 1.00 85.56 83 ARG A C 1
ATOM 629 O O . ARG A 1 83 ? -4.198 5.138 1.060 1.00 85.56 83 ARG A O 1
ATOM 636 N N . PRO A 1 84 ? -4.376 3.507 2.632 1.00 85.62 84 PRO A N 1
ATOM 637 C CA . PRO A 1 84 ? -2.969 3.526 3.012 1.00 85.62 84 PRO A CA 1
ATOM 638 C C . PRO A 1 84 ? -2.072 3.285 1.796 1.00 85.62 84 PRO A C 1
ATOM 640 O O . PRO A 1 84 ? -2.396 2.488 0.911 1.00 85.62 84 PRO A O 1
ATOM 643 N N . LYS A 1 85 ? -0.954 4.009 1.735 1.00 86.06 85 LYS A N 1
ATOM 644 C CA . LYS A 1 85 ? 0.016 3.912 0.637 1.00 86.06 85 LYS A CA 1
ATOM 645 C C . LYS A 1 85 ? 1.020 2.793 0.868 1.00 86.06 85 LYS A C 1
ATOM 647 O O . LYS A 1 85 ? 1.571 2.275 -0.101 1.00 86.06 85 LYS A O 1
ATOM 652 N N . THR A 1 86 ? 1.256 2.442 2.128 1.00 86.81 86 THR A N 1
ATOM 653 C CA . THR A 1 86 ? 2.215 1.417 2.541 1.00 86.81 86 THR A CA 1
ATOM 654 C C . THR A 1 86 ? 1.564 0.410 3.478 1.00 86.81 86 THR A C 1
ATOM 656 O O . THR A 1 86 ? 0.516 0.661 4.081 1.00 86.81 86 THR A O 1
ATOM 659 N N . LEU A 1 87 ? 2.189 -0.761 3.591 1.00 86.88 87 LEU A N 1
ATOM 660 C CA . LEU A 1 87 ? 1.726 -1.797 4.509 1.00 86.88 87 LEU A CA 1
ATOM 661 C C . LEU A 1 87 ? 1.791 -1.333 5.974 1.00 86.88 87 LEU A C 1
ATOM 663 O O . LEU A 1 87 ? 0.854 -1.602 6.717 1.00 86.88 87 LEU A O 1
ATOM 667 N N . ASP A 1 88 ? 2.847 -0.616 6.369 1.00 87.94 88 ASP A N 1
ATOM 668 C CA . ASP A 1 88 ? 2.987 -0.066 7.725 1.00 87.94 88 ASP A CA 1
ATOM 669 C C . ASP A 1 88 ? 1.866 0.918 8.072 1.00 87.94 88 ASP A C 1
ATOM 671 O O . ASP A 1 88 ? 1.251 0.771 9.123 1.00 87.94 88 ASP A O 1
ATOM 675 N N . GLU A 1 89 ? 1.507 1.836 7.164 1.00 88.88 89 GLU A N 1
ATOM 676 C CA . GLU A 1 89 ? 0.367 2.741 7.381 1.00 88.88 89 GLU A CA 1
ATOM 677 C C . GLU A 1 89 ? -0.933 1.952 7.591 1.00 88.88 89 GLU A C 1
ATOM 679 O O . GLU A 1 89 ? -1.735 2.287 8.461 1.00 88.88 89 GLU A O 1
ATOM 684 N N . ALA A 1 90 ? -1.148 0.883 6.814 1.00 88.62 90 ALA A N 1
ATOM 685 C CA . ALA A 1 90 ? -2.320 0.025 6.970 1.00 88.62 90 ALA A CA 1
ATOM 686 C C . ALA A 1 90 ? -2.339 -0.699 8.328 1.00 88.62 90 ALA A C 1
ATOM 688 O O . ALA A 1 90 ? -3.414 -0.878 8.900 1.00 88.62 90 ALA A O 1
ATOM 689 N N . ILE A 1 91 ? -1.170 -1.105 8.838 1.00 89.56 91 ILE A N 1
ATOM 690 C CA . ILE A 1 91 ? -1.010 -1.754 10.146 1.00 89.56 91 ILE A CA 1
ATOM 691 C C . ILE A 1 91 ? -1.252 -0.752 11.280 1.00 89.56 91 ILE A C 1
ATOM 693 O O . ILE A 1 91 ? -2.004 -1.061 12.201 1.00 89.56 91 ILE A O 1
ATOM 697 N N . GLU A 1 92 ? -0.661 0.445 11.220 1.00 90.75 92 GLU A N 1
ATOM 698 C CA . GLU A 1 92 ? -0.891 1.503 12.213 1.00 90.75 92 GLU A CA 1
ATOM 699 C C . GLU A 1 92 ? -2.367 1.909 12.266 1.00 90.75 92 GLU A C 1
ATOM 701 O O . GLU A 1 92 ? -2.946 1.938 13.348 1.00 90.75 92 GLU A O 1
ATOM 706 N N . LEU A 1 93 ? -3.007 2.121 11.109 1.00 90.62 93 LEU A N 1
ATOM 707 C CA . LEU A 1 93 ? -4.443 2.413 11.021 1.00 90.62 93 LEU A CA 1
ATOM 708 C C . LEU A 1 93 ? -5.300 1.291 11.608 1.00 90.62 93 LEU A C 1
ATOM 710 O O . LEU A 1 93 ? -6.270 1.557 12.310 1.00 90.62 93 LEU A O 1
ATOM 714 N N . ALA A 1 94 ? -4.976 0.032 11.310 1.00 87.94 94 ALA A N 1
ATOM 715 C CA . ALA A 1 94 ? -5.713 -1.096 11.864 1.00 87.94 94 ALA A CA 1
ATOM 716 C C . ALA A 1 94 ? -5.581 -1.166 13.395 1.00 87.94 94 ALA A C 1
ATOM 718 O O . ALA A 1 94 ? -6.571 -1.469 14.056 1.00 87.94 94 ALA A O 1
ATOM 719 N N . ASN A 1 95 ? -4.399 -0.864 13.944 1.00 89.00 95 ASN A N 1
ATOM 720 C CA . ASN A 1 95 ? -4.156 -0.846 15.388 1.00 89.00 95 ASN A CA 1
ATOM 721 C C . ASN A 1 95 ? -4.864 0.327 16.085 1.00 89.00 95 ASN A C 1
ATOM 723 O O . ASN A 1 95 ? -5.505 0.096 17.099 1.00 89.00 95 ASN A O 1
ATOM 727 N N . ASP A 1 96 ? -4.823 1.539 15.521 1.00 88.81 96 ASP A N 1
ATOM 728 C CA . ASP A 1 96 ? -5.530 2.724 16.051 1.00 88.81 96 ASP A CA 1
ATOM 729 C C . ASP A 1 96 ? -7.053 2.517 16.117 1.00 88.81 96 ASP A C 1
ATOM 731 O O . ASP A 1 96 ? -7.724 2.993 17.023 1.00 88.81 96 ASP A O 1
ATOM 735 N N . LEU A 1 97 ? -7.608 1.745 15.178 1.00 85.50 97 LEU A N 1
ATOM 736 C CA . LEU A 1 97 ? -9.031 1.396 15.158 1.00 85.50 97 LEU A CA 1
ATOM 737 C C . LEU A 1 97 ? -9.403 0.223 16.078 1.00 85.50 97 LEU A C 1
ATOM 739 O O . LEU A 1 97 ? -10.593 -0.027 16.285 1.00 85.50 97 LEU A O 1
ATOM 743 N N . MET A 1 98 ? -8.416 -0.550 16.535 1.00 81.56 98 MET A N 1
ATOM 744 C CA . MET A 1 98 ? -8.610 -1.643 17.489 1.00 81.56 98 MET A CA 1
ATOM 745 C C . MET A 1 98 ? -8.426 -1.204 18.950 1.00 81.56 98 MET A C 1
ATOM 747 O O . MET A 1 98 ? -8.927 -1.923 19.818 1.00 81.56 98 MET A O 1
ATOM 751 N N . ASP A 1 99 ? -7.703 -0.107 19.206 1.00 74.25 99 ASP A N 1
ATOM 752 C CA . ASP A 1 99 ? -7.382 0.421 20.547 1.00 74.25 99 ASP A CA 1
ATOM 753 C C . ASP A 1 99 ? -8.590 1.056 21.268 1.00 74.25 99 ASP A C 1
ATOM 755 O O . ASP A 1 99 ? -9.447 1.692 20.605 1.00 74.25 99 ASP A O 1
#

Foldseek 3Di:
DDDPPPPPPPPCDLVNLVVVLVVVVVVVPDDPDDDDDDDDDPDPDPCVSVVSVVVSLVVQLVLLVVVLVPDDPQQSVVLVVVVDSGNVSSVVSSVVSVD

Organism: Tanacetum cinerariifolium (NCBI:txid118510)

Sequence (99 aa):
MPITRQGTSNHMTLEAVQAMIDQAMLRNSTNDDGSYSSRGGPTRGTKGVIGLSRWYEKIESEKVDKYIGGLPHTIHGNVMSARPKTLDEAIELANDLMD

pLDDT: mean 71.09, std 15.44, range [43.59, 90.75]

Radius of gyration: 20.3 Å; chains: 1; bounding box: 50×39×56 Å